Protein AF-N1UKA4-F1 (afdb_monomer_lite)

Secondary structure (DSSP, 8-state):
-EEEEESSSEEEEEEEE--BTTBSS-EEEEEEE---GGGHHHHHHHIIIIIHHHHHHHHHHHHTS-TT-TTTTS-EEEEEEEETTEEEEEEE-

Organism: NCBI:txid1049986

pLDDT: mean 83.79, std 11.85, range [51.78, 95.94]

Sequence (93 aa):
MVLRYSRENVYIQVSFWIPNDWRNYEWFYIKIGMVPSKLLPSARETMRIKVIPELIQWMNKLLSFPLNSPVRKSSQFIQWDFQGTIVKNTITF

Radius of gyration: 14.36 Å; chains: 1; bounding box: 34×19×41 Å

Structure (mmCIF, N/CA/C/O backbone):
data_AF-N1UKA4-F1
#
_entry.id   AF-N1UKA4-F1
#
loop_
_atom_site.group_PDB
_atom_site.id
_atom_site.type_symbol
_atom_site.label_atom_id
_atom_site.label_alt_id
_atom_site.label_comp_id
_atom_site.label_asym_id
_atom_site.label_entity_id
_atom_site.label_seq_id
_atom_site.pdbx_PDB_ins_code
_atom_site.Cartn_x
_atom_site.Cartn_y
_atom_site.Cartn_z
_atom_site.occupancy
_atom_site.B_iso_or_equiv
_atom_site.auth_seq_id
_atom_site.auth_comp_id
_atom_site.auth_asym_id
_atom_site.auth_atom_id
_atom_site.pdbx_PDB_model_num
ATOM 1 N N . MET A 1 1 ? -1.713 9.845 -9.971 1.00 51.78 1 MET A N 1
ATOM 2 C CA . MET A 1 1 ? -2.301 9.098 -8.838 1.00 51.78 1 MET A CA 1
ATOM 3 C C . MET A 1 1 ? -3.815 9.154 -8.968 1.00 51.78 1 MET A C 1
ATOM 5 O O . MET A 1 1 ? -4.335 10.244 -9.156 1.00 51.78 1 MET A O 1
ATOM 9 N N . VAL A 1 2 ? -4.509 8.015 -8.936 1.00 56.53 2 VAL A N 1
ATOM 10 C CA . VAL A 1 2 ? -5.984 7.959 -8.980 1.00 56.53 2 VAL A CA 1
ATOM 11 C C . VAL A 1 2 ? -6.468 7.359 -7.665 1.00 56.53 2 VAL A C 1
ATOM 13 O O . VAL A 1 2 ? -5.961 6.310 -7.272 1.00 56.53 2 VAL A O 1
ATOM 16 N N . LEU A 1 3 ? -7.412 8.033 -7.004 1.00 55.84 3 LEU A N 1
ATOM 17 C CA . LEU A 1 3 ? -8.029 7.604 -5.747 1.00 55.84 3 LEU A CA 1
ATOM 18 C C . LEU A 1 3 ? -9.434 7.062 -6.028 1.00 55.84 3 LEU A C 1
ATOM 20 O O . LEU A 1 3 ? -10.238 7.747 -6.662 1.00 55.84 3 LEU A O 1
ATOM 24 N N . ARG A 1 4 ? -9.745 5.849 -5.556 1.00 58.78 4 ARG A N 1
ATOM 25 C CA . ARG A 1 4 ? -11.115 5.301 -5.577 1.00 58.78 4 ARG A CA 1
ATOM 26 C C . ARG A 1 4 ? -11.540 4.791 -4.203 1.00 58.78 4 ARG A C 1
ATOM 28 O O . ARG A 1 4 ? -10.736 4.189 -3.493 1.00 58.78 4 ARG A O 1
ATOM 35 N N . TYR A 1 5 ? -12.818 4.987 -3.879 1.00 57.34 5 TYR A N 1
ATOM 36 C CA . TYR A 1 5 ? -13.445 4.492 -2.652 1.00 57.34 5 TYR A CA 1
ATOM 37 C C . TYR A 1 5 ? -14.008 3.074 -2.839 1.00 57.34 5 TYR A C 1
ATOM 39 O O . TYR A 1 5 ? -14.668 2.802 -3.842 1.00 57.34 5 TYR A O 1
ATOM 47 N N . SER A 1 6 ? -13.758 2.180 -1.879 1.00 55.41 6 SER A N 1
ATOM 48 C CA . SER A 1 6 ? -14.244 0.790 -1.867 1.00 55.41 6 SER A CA 1
ATOM 49 C C . SER A 1 6 ? -15.310 0.552 -0.796 1.00 55.41 6 SER A C 1
ATOM 51 O O . SER A 1 6 ? -15.193 1.080 0.309 1.00 55.41 6 SER A O 1
ATOM 53 N N . ARG A 1 7 ? -16.312 -0.289 -1.103 1.00 56.53 7 ARG A N 1
ATOM 54 C CA . ARG A 1 7 ? -17.284 -0.829 -0.126 1.00 56.53 7 ARG A CA 1
ATOM 55 C C . ARG A 1 7 ? -16.809 -2.118 0.566 1.00 56.53 7 ARG A C 1
ATOM 57 O O . ARG A 1 7 ? -17.507 -2.632 1.431 1.00 56.53 7 ARG A O 1
ATOM 64 N N . GLU A 1 8 ? -15.665 -2.661 0.162 1.00 62.09 8 GLU A N 1
ATOM 65 C CA . GLU A 1 8 ? -15.067 -3.870 0.748 1.00 62.09 8 GLU A CA 1
ATOM 66 C C . GLU A 1 8 ? -14.313 -3.551 2.055 1.00 62.09 8 GLU A C 1
ATOM 68 O O . GLU A 1 8 ? -13.935 -2.404 2.278 1.00 62.09 8 GLU A O 1
ATOM 73 N N . ASN A 1 9 ? -14.004 -4.570 2.872 1.00 66.06 9 ASN A N 1
ATOM 74 C CA . ASN A 1 9 ? -13.218 -4.461 4.124 1.00 66.06 9 ASN A CA 1
ATOM 75 C C . ASN A 1 9 ? -11.732 -4.069 3.934 1.00 66.06 9 ASN A C 1
ATOM 77 O O . ASN A 1 9 ? -10.930 -4.151 4.868 1.00 66.06 9 ASN A O 1
ATOM 81 N N . VAL A 1 10 ? -11.358 -3.644 2.729 1.00 72.25 10 VAL A N 1
ATOM 82 C CA . VAL A 1 10 ? -10.015 -3.173 2.397 1.00 72.25 10 VAL A CA 1
ATOM 83 C C . VAL A 1 10 ? -9.843 -1.772 2.956 1.00 72.25 10 VAL A C 1
ATOM 85 O O . VAL A 1 10 ? -10.547 -0.860 2.534 1.00 72.25 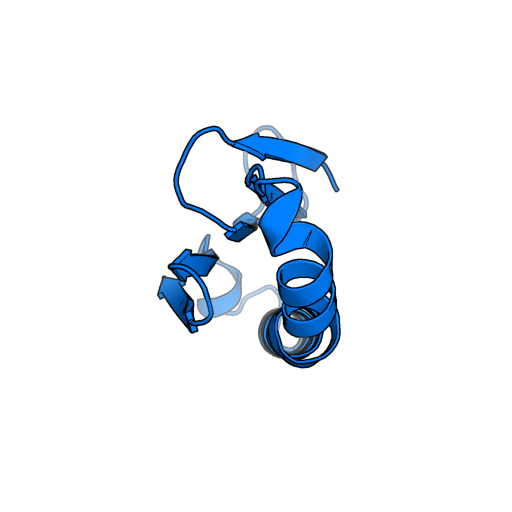10 VAL A O 1
ATOM 88 N N . TYR A 1 11 ? -8.892 -1.577 3.865 1.00 82.06 11 TYR A N 1
ATOM 89 C CA . TYR A 1 11 ? -8.618 -0.268 4.453 1.00 82.06 11 TYR A CA 1
ATOM 90 C C . TYR A 1 11 ? -7.912 0.650 3.457 1.00 82.06 11 TYR A C 1
ATOM 92 O O . TYR A 1 11 ? -8.406 1.724 3.115 1.00 82.06 11 TYR A O 1
ATOM 100 N N . ILE A 1 12 ? -6.764 0.196 2.962 1.00 89.38 12 ILE A N 1
ATOM 101 C CA . ILE A 1 12 ? -5.977 0.829 1.907 1.00 89.38 12 ILE A CA 1
ATOM 102 C C . ILE A 1 12 ? -5.393 -0.295 1.061 1.00 89.38 12 ILE A C 1
ATOM 104 O O . ILE A 1 12 ? -4.876 -1.267 1.595 1.00 89.38 12 ILE A O 1
ATOM 108 N N . GLN A 1 13 ? -5.416 -0.145 -0.254 1.00 91.94 13 GLN A N 1
ATOM 109 C CA . GLN A 1 13 ? -4.667 -0.991 -1.172 1.00 91.94 13 GLN A CA 1
ATOM 110 C C . GLN A 1 13 ? -3.924 -0.099 -2.154 1.00 91.94 13 GLN A C 1
ATOM 112 O O . GLN A 1 13 ? -4.508 0.801 -2.757 1.00 91.94 13 GLN A O 1
ATOM 117 N N . VAL A 1 14 ? -2.634 -0.361 -2.323 1.00 93.69 14 VAL A N 1
ATOM 118 C CA . VAL A 1 14 ? -1.795 0.313 -3.306 1.00 93.69 14 VAL A CA 1
ATOM 119 C C . VAL A 1 14 ? -1.276 -0.721 -4.281 1.00 93.69 14 VAL A C 1
ATOM 121 O O . VAL A 1 14 ? -0.640 -1.695 -3.891 1.00 93.69 14 VAL A O 1
ATOM 124 N N . SER A 1 15 ? -1.563 -0.513 -5.558 1.00 94.25 15 SER A N 1
ATOM 125 C CA . SER A 1 15 ? -1.083 -1.353 -6.648 1.00 94.25 15 SER A CA 1
ATOM 126 C C . SER A 1 15 ? -0.056 -0.598 -7.471 1.00 94.25 15 SER A C 1
ATOM 128 O O . SER A 1 15 ? -0.257 0.572 -7.789 1.00 94.25 15 SER A O 1
ATOM 130 N N . PHE A 1 16 ? 1.023 -1.278 -7.827 1.00 93.62 16 PHE A N 1
ATOM 131 C CA . PHE A 1 16 ? 2.000 -0.832 -8.803 1.00 93.62 16 PHE A CA 1
ATOM 132 C C . PHE A 1 16 ? 1.726 -1.543 -10.120 1.00 93.62 16 PHE A C 1
ATOM 134 O O . PHE A 1 16 ? 1.730 -2.775 -10.170 1.00 93.62 16 PHE A O 1
ATOM 141 N N . TRP A 1 17 ? 1.437 -0.772 -11.163 1.00 91.19 17 TRP A N 1
ATOM 142 C CA . TRP A 1 17 ? 1.161 -1.302 -12.492 1.00 91.19 17 TRP A CA 1
ATOM 143 C C . TRP A 1 17 ? 2.283 -0.917 -13.446 1.00 91.19 17 TRP A C 1
ATOM 145 O O . TRP A 1 17 ? 2.746 0.229 -13.466 1.00 91.19 17 TRP A O 1
ATOM 155 N N . ILE A 1 18 ? 2.691 -1.903 -14.236 1.00 90.88 18 ILE A N 1
ATOM 156 C CA . ILE A 1 18 ? 3.670 -1.745 -15.305 1.00 90.88 18 ILE A CA 1
ATOM 157 C C . ILE A 1 18 ? 3.046 -1.049 -16.523 1.00 90.88 18 ILE A C 1
ATOM 159 O O . ILE A 1 18 ? 1.819 -1.079 -16.680 1.00 90.88 18 ILE A O 1
ATOM 163 N N . PRO A 1 19 ? 3.874 -0.459 -17.404 1.00 90.06 19 PRO A N 1
ATOM 164 C CA . PRO A 1 19 ? 3.405 0.065 -18.676 1.00 90.06 19 PRO A CA 1
ATOM 165 C C . PRO A 1 19 ? 2.589 -0.970 -19.461 1.00 90.06 19 PRO A C 1
ATOM 167 O O . PRO A 1 19 ? 2.948 -2.146 -19.519 1.00 90.06 19 PRO A O 1
ATOM 170 N N . ASN A 1 20 ? 1.506 -0.520 -20.086 1.00 87.69 20 ASN A N 1
ATOM 171 C CA . ASN A 1 20 ? 0.671 -1.308 -20.987 1.00 87.69 20 ASN A CA 1
ATOM 172 C C . ASN A 1 20 ? 0.292 -0.479 -22.224 1.00 87.69 20 ASN A C 1
ATOM 174 O O . ASN A 1 20 ? 0.648 0.696 -22.320 1.00 87.69 20 ASN A O 1
ATOM 178 N N . ASP A 1 21 ? -0.469 -1.066 -23.148 1.00 90.12 21 ASP A N 1
ATOM 179 C CA . ASP A 1 21 ? -0.855 -0.419 -24.413 1.00 90.12 21 ASP A CA 1
ATOM 180 C C . ASP A 1 21 ? -1.575 0.932 -24.226 1.00 90.12 21 ASP A C 1
ATOM 182 O O . ASP A 1 21 ? -1.618 1.754 -25.137 1.00 90.12 21 ASP A O 1
ATOM 186 N N . TRP A 1 22 ? -2.156 1.177 -23.047 1.00 87.69 22 TRP A N 1
ATOM 187 C CA . TRP A 1 22 ? -2.960 2.366 -22.757 1.00 87.69 22 TRP A CA 1
ATOM 188 C C . TRP A 1 22 ? -2.164 3.426 -21.989 1.00 87.69 22 TRP A C 1
ATOM 190 O O . TRP A 1 22 ? -2.535 4.601 -21.982 1.00 87.69 22 TRP A O 1
ATOM 200 N N . ARG A 1 23 ? -1.085 3.029 -21.308 1.00 84.94 23 ARG A N 1
ATOM 201 C CA . ARG A 1 23 ? -0.185 3.916 -20.564 1.00 84.94 23 ARG A CA 1
ATOM 202 C C . ARG A 1 23 ? 1.231 3.371 -20.612 1.00 84.94 23 ARG A C 1
ATOM 204 O O . ARG A 1 23 ? 1.538 2.333 -20.037 1.00 84.94 23 ARG A O 1
ATOM 211 N N . ASN A 1 24 ? 2.116 4.152 -21.209 1.00 90.75 24 ASN A N 1
ATOM 212 C CA . ASN A 1 24 ? 3.520 3.821 -21.432 1.00 90.75 24 ASN A CA 1
ATOM 213 C C . ASN A 1 24 ? 4.456 4.166 -20.253 1.00 90.75 24 ASN A C 1
ATOM 215 O O . ASN A 1 24 ? 5.664 4.279 -20.444 1.00 90.75 24 ASN A O 1
ATOM 219 N N . TYR A 1 25 ? 3.923 4.359 -19.048 1.00 88.56 25 TYR A N 1
ATOM 220 C CA . TYR A 1 25 ? 4.694 4.686 -17.846 1.00 88.56 25 TYR A CA 1
ATOM 221 C C . TYR A 1 25 ? 4.252 3.805 -16.678 1.00 88.56 25 TYR A C 1
ATOM 223 O O . TYR A 1 25 ? 3.204 3.179 -16.748 1.00 88.56 25 TYR A O 1
ATOM 231 N N . GLU A 1 26 ? 5.045 3.731 -15.614 1.00 91.00 26 GLU A N 1
ATOM 232 C CA . GLU A 1 26 ? 4.678 3.026 -14.380 1.00 91.00 26 GLU A CA 1
ATOM 233 C C . GLU A 1 26 ? 3.756 3.897 -13.524 1.00 91.00 26 GLU A C 1
ATOM 235 O O . GLU A 1 26 ? 3.971 5.108 -13.408 1.00 91.00 26 GLU A O 1
ATOM 240 N N . TRP A 1 27 ? 2.755 3.315 -12.862 1.00 90.81 27 TRP A N 1
ATOM 241 C CA . TRP A 1 27 ? 1.932 4.089 -11.931 1.00 90.81 27 TRP A CA 1
ATOM 242 C C . TRP A 1 27 ? 1.528 3.331 -10.683 1.00 90.81 27 TRP A C 1
ATOM 244 O O . TRP A 1 27 ? 1.298 2.124 -10.682 1.00 90.81 27 TRP A O 1
ATOM 254 N N . PHE A 1 28 ? 1.338 4.116 -9.625 1.00 93.19 28 PHE A N 1
ATOM 255 C CA . PHE A 1 28 ? 0.657 3.676 -8.424 1.00 93.19 28 PHE A CA 1
ATOM 256 C C . PHE A 1 28 ? -0.832 4.011 -8.503 1.00 93.19 28 PHE A C 1
ATOM 258 O O . PHE A 1 28 ? -1.239 5.147 -8.787 1.00 93.19 28 PHE A O 1
ATOM 265 N N . TYR A 1 29 ? -1.649 3.004 -8.233 1.00 91.50 29 TYR A N 1
ATOM 266 C CA . TYR A 1 29 ? -3.087 3.110 -8.059 1.00 91.50 29 TYR A CA 1
ATOM 267 C C . TYR A 1 29 ? -3.428 2.888 -6.586 1.00 91.50 29 TYR A C 1
ATOM 269 O O . TYR A 1 29 ? -3.007 1.890 -6.009 1.00 91.50 29 TYR A O 1
ATOM 277 N N . ILE A 1 30 ? -4.172 3.816 -5.978 1.00 91.00 30 ILE A N 1
ATOM 278 C CA . ILE A 1 30 ? -4.497 3.776 -4.549 1.00 91.00 30 ILE A CA 1
ATOM 279 C C . ILE A 1 30 ? -6.014 3.652 -4.384 1.00 91.00 30 ILE A C 1
ATOM 281 O O . ILE A 1 30 ? -6.787 4.504 -4.826 1.00 91.00 30 ILE A O 1
ATOM 285 N N . LYS A 1 31 ? -6.439 2.585 -3.714 1.00 89.25 31 LYS A N 1
ATOM 286 C CA . LYS A 1 31 ? -7.822 2.299 -3.326 1.00 89.25 31 LYS A CA 1
ATOM 287 C C . LYS A 1 31 ? -7.945 2.481 -1.815 1.00 89.25 31 LYS A C 1
ATOM 289 O O . LYS A 1 31 ? -7.129 1.951 -1.068 1.00 89.25 31 LYS A O 1
ATOM 294 N N . ILE A 1 32 ? -8.952 3.227 -1.367 1.00 86.88 32 ILE A N 1
ATOM 295 C CA . ILE A 1 32 ? -9.196 3.507 0.056 1.00 86.88 32 ILE A CA 1
ATOM 296 C C . ILE A 1 32 ? -10.588 2.994 0.430 1.00 86.88 32 ILE A C 1
ATOM 298 O O . ILE A 1 32 ? -11.557 3.213 -0.297 1.00 86.88 32 ILE A O 1
ATOM 302 N N . GLY A 1 33 ? -10.695 2.298 1.555 1.00 85.00 33 GLY A N 1
ATOM 303 C CA . GLY A 1 33 ? -11.959 1.822 2.106 1.00 85.00 33 GLY A CA 1
ATOM 304 C C . GLY A 1 33 ? -12.715 2.875 2.896 1.00 85.00 33 GLY A C 1
ATOM 305 O O . GLY A 1 33 ? -12.155 3.855 3.389 1.00 85.00 33 GLY A O 1
ATOM 306 N N . MET A 1 34 ? -14.013 2.641 3.056 1.00 83.50 34 MET A N 1
ATOM 307 C CA . MET A 1 34 ? -14.822 3.403 4.001 1.00 83.50 34 MET A CA 1
ATOM 308 C C . MET A 1 34 ? -14.525 2.973 5.440 1.00 83.50 34 MET A C 1
ATOM 310 O O . MET A 1 34 ? -14.480 1.787 5.752 1.00 83.50 34 MET A O 1
ATOM 314 N N . VAL A 1 35 ? -14.381 3.954 6.332 1.00 82.12 35 VAL A N 1
ATOM 315 C CA . VAL A 1 35 ? -14.208 3.729 7.772 1.00 82.12 35 VAL A CA 1
ATOM 316 C C . VAL A 1 35 ? -15.437 4.263 8.508 1.00 82.12 35 VAL A C 1
ATOM 318 O O . VAL A 1 35 ? -15.791 5.429 8.307 1.00 82.12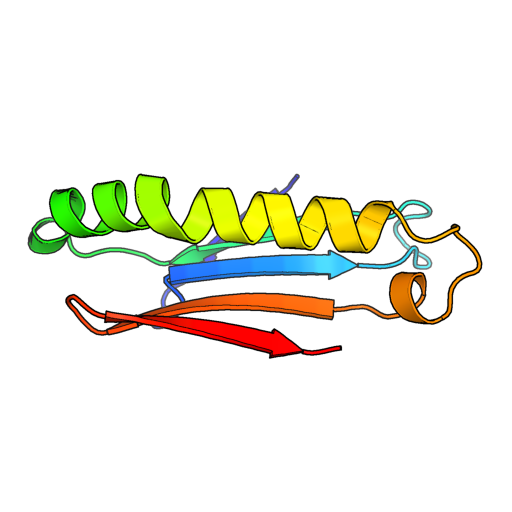 35 VAL A O 1
ATOM 321 N N . PRO A 1 36 ? -16.085 3.472 9.383 1.00 82.88 36 PRO A N 1
ATOM 322 C CA . PRO A 1 36 ? -17.139 3.977 10.256 1.00 82.88 36 PRO A CA 1
ATOM 323 C C . PRO A 1 36 ? -16.645 5.163 11.092 1.00 82.88 36 PRO A C 1
ATOM 325 O O . PRO A 1 36 ? -15.565 5.102 11.678 1.00 82.88 36 PRO A O 1
ATOM 328 N N . SER A 1 37 ? -17.450 6.221 11.220 1.00 86.19 37 SER A N 1
ATOM 329 C CA . SER A 1 37 ? -17.065 7.452 11.935 1.00 86.19 37 SER A CA 1
ATOM 330 C C . SER A 1 37 ? -16.582 7.201 13.369 1.00 86.19 37 SER A C 1
ATOM 332 O O . SER A 1 37 ? -15.639 7.846 13.821 1.00 86.19 37 SER A O 1
ATOM 334 N N . LYS A 1 38 ? -17.160 6.203 14.053 1.00 86.50 38 LYS A N 1
ATOM 335 C CA . LYS A 1 38 ? -16.765 5.771 15.406 1.00 86.50 38 LYS A CA 1
ATOM 336 C C . LYS A 1 38 ? -15.307 5.301 15.502 1.00 86.50 38 LYS A C 1
ATOM 338 O O . LYS A 1 38 ? -14.719 5.383 16.571 1.00 86.50 38 LYS A O 1
ATOM 343 N N . LEU A 1 39 ? -14.732 4.808 14.404 1.00 84.00 39 LEU A N 1
ATOM 344 C CA . LEU A 1 39 ? -13.369 4.271 14.339 1.00 84.00 39 LEU A CA 1
ATOM 345 C C . LEU A 1 39 ? -12.382 5.257 13.697 1.00 84.00 39 LEU A C 1
ATOM 347 O O . LEU A 1 39 ? -11.198 4.952 13.593 1.00 84.00 39 LEU A O 1
ATOM 351 N N . LEU A 1 40 ? -12.843 6.445 13.286 1.00 85.56 40 LEU A N 1
ATOM 352 C CA . LEU A 1 40 ? -12.036 7.435 12.571 1.00 85.56 40 LEU A CA 1
ATOM 353 C C . LEU A 1 40 ? -10.771 7.870 13.338 1.00 85.56 40 LEU A C 1
ATOM 355 O O . LEU A 1 40 ? -9.717 7.930 12.702 1.00 85.56 40 LEU A O 1
ATOM 359 N N . PRO A 1 41 ? -10.805 8.138 14.663 1.00 89.50 41 PRO A N 1
ATOM 360 C CA . PRO A 1 41 ? -9.594 8.499 15.400 1.00 89.50 41 PRO A CA 1
ATOM 361 C C . PRO A 1 41 ? -8.549 7.376 15.380 1.00 89.50 41 PRO A C 1
ATOM 363 O O . PRO A 1 41 ? -7.394 7.616 15.036 1.00 89.50 41 PRO A O 1
ATOM 366 N N . SER A 1 42 ? -8.970 6.139 15.663 1.00 86.06 42 SER A N 1
ATOM 367 C CA . SER A 1 42 ? -8.092 4.965 15.655 1.00 86.06 42 SER A CA 1
ATOM 368 C C . SER A 1 42 ? -7.534 4.689 14.262 1.00 86.06 42 SER A C 1
ATOM 370 O O . SER A 1 42 ? -6.335 4.493 14.113 1.00 86.06 42 SER A O 1
ATOM 372 N N . ALA A 1 43 ? -8.379 4.750 13.232 1.00 85.88 43 ALA A N 1
ATOM 373 C CA . ALA A 1 43 ? -7.974 4.561 11.847 1.00 85.88 43 ALA A CA 1
ATOM 374 C C . ALA A 1 43 ? -6.920 5.596 11.421 1.00 85.88 43 ALA A C 1
ATOM 376 O O . ALA A 1 43 ? -5.887 5.223 10.859 1.00 85.88 43 ALA A O 1
ATOM 377 N N . ARG A 1 44 ? -7.129 6.883 11.738 1.00 89.12 44 ARG A N 1
ATOM 378 C CA . ARG A 1 44 ? -6.153 7.950 11.459 1.00 89.12 44 ARG A CA 1
ATOM 379 C C . ARG A 1 44 ? -4.817 7.687 12.136 1.00 89.12 44 ARG A C 1
ATOM 381 O O . ARG A 1 44 ? -3.783 7.806 11.481 1.00 89.12 44 ARG A O 1
ATOM 388 N N . GLU A 1 45 ? -4.835 7.294 13.405 1.00 91.44 45 GLU A N 1
ATOM 389 C CA . GLU A 1 45 ? -3.598 6.998 14.119 1.00 91.44 45 GLU A CA 1
ATOM 390 C C . GLU A 1 45 ? -2.888 5.785 13.515 1.00 91.44 45 GLU A C 1
ATOM 392 O O . GLU A 1 45 ? -1.702 5.867 13.207 1.00 91.44 45 GLU A O 1
ATOM 397 N N . THR A 1 46 ? -3.610 4.703 13.210 1.00 89.19 46 THR A N 1
ATOM 398 C CA . THR A 1 46 ? -3.034 3.541 12.519 1.00 89.19 46 THR A CA 1
ATOM 399 C C . THR A 1 46 ? -2.473 3.899 11.143 1.00 89.19 46 THR A C 1
ATOM 401 O O . THR A 1 46 ? -1.421 3.394 10.749 1.00 89.19 46 THR A O 1
ATOM 404 N N . MET A 1 47 ? -3.136 4.794 10.408 1.00 89.94 47 MET A N 1
ATOM 405 C CA . MET A 1 47 ? -2.638 5.272 9.122 1.00 89.94 47 MET A CA 1
ATOM 406 C C . MET A 1 47 ? -1.299 5.995 9.284 1.00 89.94 47 MET A C 1
ATOM 408 O O . MET A 1 47 ? -0.366 5.731 8.528 1.00 89.94 47 MET A O 1
ATOM 412 N N . ARG A 1 48 ? -1.199 6.858 10.301 1.00 93.38 48 ARG A N 1
ATOM 413 C CA . ARG A 1 48 ? -0.007 7.652 10.608 1.00 93.38 48 ARG A CA 1
ATOM 414 C C . ARG A 1 48 ? 1.172 6.793 11.059 1.00 93.38 48 ARG A C 1
ATOM 416 O O . ARG A 1 48 ? 2.273 6.985 10.558 1.00 93.38 48 ARG A O 1
ATOM 423 N N . ILE A 1 49 ? 0.953 5.869 11.994 1.00 93.88 49 ILE A N 1
ATOM 424 C CA . ILE A 1 49 ? 2.047 5.123 12.639 1.00 93.88 49 ILE A CA 1
ATOM 425 C C . ILE A 1 49 ? 2.454 3.854 11.889 1.00 93.88 49 ILE A C 1
ATOM 427 O O . ILE A 1 49 ? 3.561 3.369 12.095 1.00 93.88 49 ILE A O 1
ATOM 431 N N . LYS A 1 50 ? 1.567 3.297 11.052 1.00 90.12 50 LYS A N 1
ATOM 432 C CA . LYS A 1 50 ? 1.782 1.994 10.409 1.00 90.12 50 LYS A CA 1
ATOM 433 C C . LYS A 1 50 ? 1.656 2.053 8.893 1.00 90.12 50 LYS A C 1
ATOM 435 O O . LYS A 1 50 ? 2.625 1.778 8.195 1.00 90.12 50 LYS A O 1
ATOM 440 N N . VAL A 1 51 ? 0.487 2.439 8.376 1.00 91.12 51 VAL A N 1
ATOM 441 C CA . VAL A 1 51 ? 0.201 2.302 6.936 1.00 91.12 51 VAL A CA 1
ATOM 442 C C . VAL A 1 51 ? 1.103 3.189 6.082 1.00 91.12 51 VAL A C 1
ATOM 444 O O . VAL A 1 51 ? 1.708 2.701 5.134 1.00 91.12 51 VAL A O 1
ATOM 447 N N . ILE A 1 52 ? 1.225 4.478 6.413 1.00 92.75 52 ILE A N 1
ATOM 448 C CA . ILE A 1 52 ? 2.066 5.411 5.649 1.00 92.75 52 ILE A CA 1
ATOM 449 C C . ILE A 1 52 ? 3.551 4.999 5.709 1.00 92.75 52 ILE A C 1
ATOM 451 O O . ILE A 1 52 ? 4.161 4.905 4.644 1.00 92.75 52 ILE A O 1
ATOM 455 N N . PRO A 1 53 ? 4.141 4.704 6.887 1.00 95.50 53 PRO A N 1
ATOM 456 C CA . PRO A 1 53 ? 5.520 4.220 6.961 1.00 95.50 53 PRO A CA 1
ATOM 457 C C . PRO A 1 53 ? 5.780 2.947 6.146 1.00 95.50 53 PRO A C 1
ATOM 459 O O . PRO A 1 53 ? 6.726 2.912 5.358 1.00 95.50 53 PRO A O 1
ATOM 462 N N . GLU A 1 54 ? 4.930 1.925 6.282 1.00 95.06 54 GLU A N 1
ATOM 463 C CA . GLU A 1 54 ? 5.075 0.667 5.537 1.00 95.06 54 GLU A CA 1
ATOM 464 C C . GLU A 1 54 ? 4.917 0.881 4.024 1.00 95.06 54 GLU A C 1
ATOM 466 O O . GLU A 1 54 ? 5.666 0.304 3.234 1.00 95.06 54 GLU A O 1
ATOM 471 N N . LEU A 1 55 ? 3.986 1.748 3.609 1.00 94.06 55 LEU A N 1
ATOM 472 C CA . LEU A 1 55 ? 3.801 2.106 2.205 1.00 94.06 55 LEU A CA 1
ATOM 473 C C . LEU A 1 55 ? 5.054 2.765 1.625 1.00 94.06 55 LEU A C 1
ATOM 475 O O . LEU A 1 55 ? 5.520 2.356 0.564 1.00 94.06 55 LEU A O 1
ATOM 479 N N . ILE A 1 56 ? 5.611 3.761 2.319 1.00 94.75 56 ILE A N 1
ATOM 480 C CA . ILE A 1 56 ? 6.834 4.451 1.887 1.00 94.75 56 ILE A CA 1
ATOM 481 C C . ILE A 1 56 ? 7.984 3.449 1.776 1.00 94.75 56 ILE A C 1
ATOM 483 O O . ILE A 1 56 ? 8.712 3.455 0.784 1.00 94.75 56 ILE A O 1
ATOM 487 N N . GLN A 1 57 ? 8.129 2.552 2.753 1.00 95.94 57 GLN A N 1
ATOM 488 C CA . GLN A 1 57 ? 9.160 1.518 2.726 1.00 95.94 57 GLN A CA 1
ATOM 489 C C . GLN A 1 57 ? 8.999 0.581 1.520 1.00 95.94 57 GLN A C 1
ATOM 491 O O . GLN A 1 57 ? 9.980 0.294 0.830 1.00 95.94 57 GLN A O 1
ATOM 496 N N . TRP A 1 58 ? 7.776 0.127 1.242 1.00 94.75 58 TRP A N 1
ATOM 497 C CA . TRP A 1 58 ? 7.484 -0.727 0.093 1.00 94.75 58 TRP A CA 1
ATOM 498 C C . TRP A 1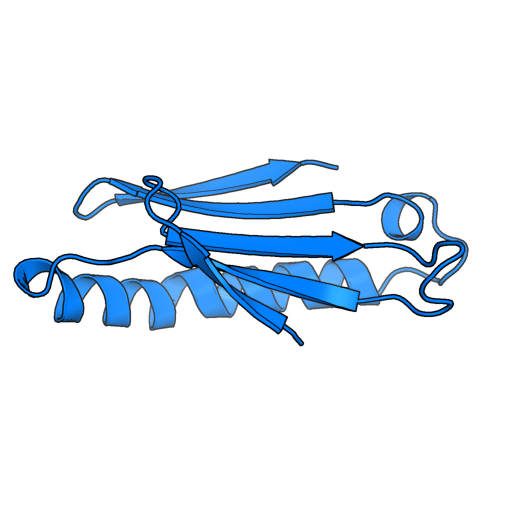 58 ? 7.754 -0.010 -1.236 1.00 94.75 58 TRP A C 1
ATOM 500 O O . TRP A 1 58 ? 8.448 -0.560 -2.091 1.00 94.75 58 TRP A O 1
ATOM 510 N N . MET A 1 59 ? 7.300 1.238 -1.386 1.00 93.62 59 MET A N 1
ATOM 511 C CA . MET A 1 59 ? 7.546 2.046 -2.586 1.00 93.62 59 MET A CA 1
ATOM 512 C C . MET A 1 59 ? 9.041 2.290 -2.809 1.00 93.62 59 MET A C 1
ATOM 514 O O . MET A 1 59 ? 9.527 2.096 -3.919 1.00 93.62 59 MET A O 1
ATOM 518 N N . ASN A 1 60 ? 9.789 2.652 -1.764 1.00 94.81 60 ASN A N 1
ATOM 519 C CA . ASN A 1 60 ? 11.233 2.873 -1.860 1.00 94.81 60 ASN A CA 1
ATOM 520 C C . ASN A 1 60 ? 11.975 1.598 -2.268 1.00 94.81 60 ASN A C 1
ATOM 522 O O . ASN A 1 60 ? 12.861 1.649 -3.118 1.00 94.81 60 ASN A O 1
ATOM 526 N N . LYS A 1 61 ? 11.593 0.445 -1.703 1.00 92.81 61 LYS A N 1
ATOM 527 C CA . LYS A 1 61 ? 12.164 -0.852 -2.083 1.00 92.81 61 LYS A CA 1
ATOM 528 C C . LYS A 1 61 ? 11.842 -1.209 -3.532 1.00 92.81 61 LYS A C 1
ATOM 530 O O . LYS A 1 61 ? 12.690 -1.754 -4.222 1.00 92.81 61 LYS A O 1
ATOM 535 N N . LEU A 1 62 ? 10.626 -0.934 -3.994 1.00 92.06 62 LEU A N 1
ATOM 536 C CA . LEU A 1 62 ? 10.226 -1.240 -5.362 1.00 92.06 62 LEU A CA 1
ATOM 537 C C . LEU A 1 62 ? 10.951 -0.351 -6.381 1.00 92.06 62 LEU A C 1
ATOM 539 O O . LEU A 1 62 ? 11.449 -0.833 -7.397 1.00 92.06 62 LEU A O 1
ATOM 543 N N . LEU A 1 63 ? 11.042 0.946 -6.088 1.00 90.94 63 LEU A N 1
ATOM 544 C CA . LEU A 1 63 ? 11.655 1.939 -6.968 1.00 90.94 63 LEU A CA 1
ATOM 545 C C . LEU A 1 63 ? 13.189 1.912 -6.950 1.00 90.94 63 LEU A C 1
ATOM 547 O O . LEU A 1 63 ? 13.798 2.467 -7.864 1.00 90.94 63 LEU A O 1
ATOM 551 N N . SER A 1 64 ? 13.817 1.254 -5.967 1.00 94.06 64 SER A N 1
ATOM 552 C CA . SER A 1 64 ? 15.271 1.053 -5.951 1.00 94.06 64 SER A CA 1
ATOM 553 C C . SER A 1 64 ? 15.751 0.035 -6.990 1.00 94.06 64 SER A C 1
ATOM 555 O O . SER A 1 64 ? 16.932 0.029 -7.338 1.00 94.06 64 SER A O 1
ATOM 557 N N . PHE A 1 65 ? 14.859 -0.813 -7.515 1.00 91.81 65 PHE A N 1
ATOM 558 C CA . PHE A 1 65 ? 15.211 -1.749 -8.575 1.00 91.81 65 PHE A CA 1
ATOM 559 C C . PHE A 1 65 ? 15.379 -1.037 -9.928 1.00 91.81 65 PHE A C 1
ATOM 561 O O . PHE A 1 65 ? 14.575 -0.163 -10.273 1.00 91.81 65 PHE A O 1
ATOM 568 N N . PRO A 1 66 ? 16.353 -1.462 -10.755 1.00 90.06 66 PRO A N 1
ATOM 569 C CA . PRO A 1 66 ? 16.457 -1.024 -12.143 1.00 90.06 66 PRO A CA 1
ATOM 570 C C . PRO A 1 66 ? 15.172 -1.299 -12.940 1.00 90.06 66 PRO A C 1
ATOM 572 O O . PRO A 1 66 ? 14.472 -2.277 -12.680 1.00 90.06 66 PRO A O 1
ATOM 575 N N . LEU A 1 67 ? 14.897 -0.490 -13.968 1.00 86.44 67 LEU A N 1
ATOM 576 C CA . LEU A 1 67 ? 13.713 -0.640 -14.837 1.00 86.44 67 LEU A CA 1
ATOM 577 C C . LEU A 1 67 ? 13.633 -2.009 -15.538 1.00 86.44 67 LEU A C 1
ATOM 579 O O . LEU A 1 67 ? 12.555 -2.484 -15.882 1.00 86.44 67 LEU A O 1
ATOM 583 N N . ASN A 1 68 ? 14.773 -2.663 -15.763 1.00 87.06 68 ASN A N 1
ATOM 584 C CA . ASN A 1 68 ? 14.830 -3.989 -16.373 1.00 87.06 68 ASN A CA 1
ATOM 585 C C . ASN A 1 68 ? 14.688 -5.146 -15.365 1.00 87.06 68 ASN A C 1
ATOM 587 O O . ASN A 1 68 ? 14.650 -6.297 -15.801 1.00 87.06 68 ASN A O 1
ATOM 591 N N . SER A 1 69 ? 14.592 -4.859 -14.062 1.00 88.50 69 SER A N 1
ATOM 592 C CA . SER A 1 69 ? 14.454 -5.867 -13.010 1.00 88.50 69 SER A CA 1
ATOM 593 C C . SER A 1 69 ? 13.157 -6.667 -13.171 1.00 88.50 69 SER A C 1
ATOM 595 O O . SER A 1 69 ? 12.093 -6.059 -13.313 1.00 88.50 69 SER A O 1
ATOM 597 N N . PRO A 1 70 ? 13.198 -8.008 -13.064 1.00 86.06 70 PRO A N 1
ATOM 598 C CA . PRO A 1 70 ? 11.995 -8.837 -13.042 1.00 86.06 70 PRO A CA 1
ATOM 599 C C . PRO A 1 70 ? 11.000 -8.397 -11.965 1.00 86.06 70 PRO A C 1
ATOM 601 O O . PRO A 1 70 ? 9.806 -8.349 -12.223 1.00 86.06 70 PRO A O 1
ATOM 604 N N . VAL A 1 71 ? 11.498 -7.980 -10.794 1.00 85.69 71 VAL A N 1
ATOM 605 C CA . VAL A 1 71 ? 10.656 -7.501 -9.686 1.00 85.69 71 VAL A CA 1
ATOM 606 C C . VAL A 1 71 ? 9.861 -6.266 -10.100 1.00 85.69 71 VAL A C 1
ATOM 608 O O . VAL A 1 71 ? 8.690 -6.164 -9.775 1.00 85.69 71 VAL A O 1
ATOM 611 N N . ARG A 1 72 ? 10.466 -5.338 -10.848 1.00 87.06 72 ARG A N 1
ATOM 612 C CA . ARG A 1 72 ? 9.810 -4.099 -11.298 1.00 87.06 72 ARG A CA 1
ATOM 613 C C . ARG A 1 72 ? 8.956 -4.303 -12.555 1.00 87.06 72 ARG A C 1
ATOM 615 O O . ARG A 1 72 ? 8.111 -3.475 -12.865 1.00 87.06 72 ARG A O 1
ATOM 622 N N . LYS A 1 73 ? 9.137 -5.423 -13.256 1.00 85.88 73 LYS A N 1
ATOM 623 C CA . LYS A 1 73 ? 8.345 -5.820 -14.429 1.00 85.88 73 LYS A CA 1
ATOM 624 C C . LYS A 1 73 ? 7.093 -6.632 -14.091 1.00 85.88 73 LYS A C 1
ATOM 626 O O . LYS A 1 73 ? 6.382 -7.026 -15.011 1.00 85.88 73 LYS A O 1
ATOM 631 N N . SER A 1 74 ? 6.798 -6.831 -12.810 1.00 86.50 74 SER A N 1
ATOM 632 C CA . SER A 1 74 ? 5.569 -7.477 -12.354 1.00 86.50 74 SER A CA 1
ATOM 633 C C . SER A 1 74 ? 4.630 -6.472 -11.700 1.00 86.50 74 SER A C 1
ATOM 635 O O . SER A 1 74 ? 5.039 -5.659 -10.862 1.00 86.50 74 SER A O 1
ATOM 637 N N . SER A 1 75 ? 3.353 -6.549 -12.078 1.00 87.25 75 SER A N 1
ATOM 638 C CA . SER A 1 75 ? 2.279 -5.849 -11.377 1.00 87.25 75 SER A CA 1
ATOM 639 C C . SER A 1 75 ? 2.095 -6.465 -9.999 1.00 87.25 75 SER A C 1
ATOM 641 O O . SER A 1 75 ? 1.883 -7.664 -9.881 1.00 87.25 75 SER A O 1
ATOM 643 N N . GLN A 1 76 ? 2.127 -5.632 -8.970 1.00 93.31 76 GLN A N 1
ATOM 644 C CA . GLN A 1 76 ? 2.129 -6.080 -7.579 1.00 93.31 76 GLN A CA 1
ATOM 645 C C . GLN A 1 76 ? 1.337 -5.118 -6.708 1.00 93.31 76 GLN A C 1
ATOM 647 O O . GLN A 1 76 ? 1.070 -3.976 -7.095 1.00 93.31 76 GLN A O 1
ATOM 652 N N . PHE A 1 77 ? 0.933 -5.566 -5.524 1.00 93.06 77 PHE A N 1
ATOM 653 C CA . PHE A 1 77 ? 0.194 -4.716 -4.602 1.00 93.06 77 PHE 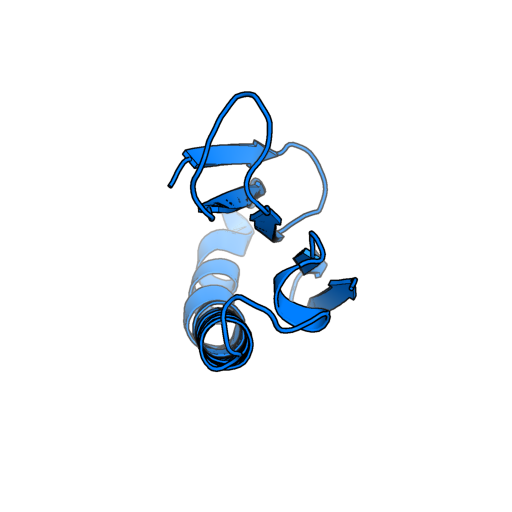A CA 1
ATOM 654 C C . PHE A 1 77 ? 0.537 -4.993 -3.145 1.00 93.06 77 PHE A C 1
ATOM 656 O O . PHE A 1 77 ? 0.906 -6.104 -2.764 1.00 93.06 77 PHE A O 1
ATOM 663 N N . ILE A 1 78 ? 0.353 -3.954 -2.336 1.00 93.50 78 ILE A N 1
ATOM 664 C CA . ILE A 1 78 ? 0.300 -4.027 -0.884 1.00 93.50 78 ILE A CA 1
ATOM 665 C C . ILE A 1 78 ? -1.096 -3.604 -0.430 1.00 93.50 78 ILE A C 1
ATOM 667 O O . ILE A 1 78 ? -1.654 -2.614 -0.910 1.00 93.50 78 ILE A O 1
ATOM 671 N N . GLN A 1 79 ? -1.688 -4.383 0.464 1.00 91.88 79 GLN A N 1
ATOM 672 C CA . GLN A 1 79 ? -3.019 -4.137 1.005 1.00 91.88 79 GLN A CA 1
ATOM 673 C C . GLN A 1 79 ? -2.970 -4.144 2.521 1.00 91.88 79 GLN A C 1
ATOM 675 O O . GLN A 1 79 ? -2.268 -4.966 3.098 1.00 91.88 79 GLN A O 1
ATOM 680 N N . TRP A 1 80 ? -3.749 -3.263 3.137 1.00 89.88 80 TRP A N 1
ATOM 681 C CA . TRP A 1 80 ? -4.069 -3.253 4.552 1.00 89.88 80 TRP A CA 1
ATOM 682 C C . TRP A 1 80 ? -5.565 -3.478 4.726 1.00 89.88 80 TRP A C 1
ATOM 684 O O . TRP A 1 80 ? -6.368 -2.769 4.118 1.00 89.88 80 TRP A O 1
ATOM 694 N N . ASP A 1 81 ? -5.931 -4.409 5.598 1.00 84.56 81 ASP A N 1
ATOM 695 C CA . ASP A 1 81 ? -7.320 -4.665 5.982 1.00 84.56 81 ASP A CA 1
ATOM 696 C C . ASP A 1 81 ? -7.587 -4.123 7.383 1.00 84.56 81 ASP A C 1
ATOM 698 O O . ASP A 1 81 ? -6.730 -4.220 8.265 1.00 84.56 81 ASP A O 1
ATOM 702 N N . PHE A 1 82 ? -8.778 -3.560 7.597 1.00 72.38 82 PHE A N 1
ATOM 703 C CA . PHE A 1 82 ? -9.174 -3.010 8.893 1.00 72.38 82 PHE A CA 1
ATOM 704 C C . PHE A 1 82 ? -10.136 -3.972 9.594 1.00 72.38 82 PHE A C 1
ATOM 706 O O . PHE A 1 82 ? -11.321 -4.025 9.272 1.00 72.38 82 PHE A O 1
ATOM 713 N N . GLN A 1 83 ? -9.637 -4.734 10.569 1.00 67.69 83 GLN A N 1
ATOM 714 C CA . GLN A 1 83 ? -10.459 -5.572 11.448 1.00 67.69 83 GLN A CA 1
ATOM 715 C C . GLN A 1 83 ? -10.497 -4.943 12.847 1.00 67.69 83 GLN A C 1
ATOM 717 O O . GLN A 1 83 ? -9.784 -5.362 13.758 1.00 67.69 83 GLN A O 1
ATOM 722 N N . GLY A 1 84 ? -11.299 -3.889 13.021 1.00 64.56 84 GLY A N 1
ATOM 723 C CA . GLY A 1 84 ? -11.385 -3.175 14.300 1.00 64.56 84 GLY A CA 1
ATOM 724 C C . GLY A 1 84 ? -10.067 -2.478 14.658 1.00 64.56 84 GLY A C 1
ATOM 725 O O . GLY A 1 84 ? -9.635 -1.587 13.940 1.00 64.56 84 GLY A O 1
ATOM 726 N N . THR A 1 85 ? -9.417 -2.856 15.762 1.00 55.00 85 THR A N 1
ATOM 727 C CA . THR A 1 85 ? -8.115 -2.294 16.188 1.00 55.00 85 THR A CA 1
ATOM 728 C C . THR A 1 85 ? -6.905 -2.910 15.483 1.00 55.00 85 THR A C 1
ATOM 730 O O . THR A 1 85 ? -5.787 -2.429 15.663 1.00 55.00 85 THR A O 1
ATOM 733 N N . ILE A 1 86 ? -7.093 -3.967 14.689 1.00 60.03 86 ILE A N 1
ATOM 734 C CA . ILE A 1 86 ? -5.993 -4.719 14.084 1.00 60.03 86 ILE A CA 1
ATOM 735 C C . ILE A 1 86 ? -5.937 -4.430 12.586 1.00 60.03 86 ILE A C 1
ATOM 737 O O . ILE A 1 86 ? -6.910 -4.635 11.860 1.00 60.03 86 ILE A O 1
ATOM 741 N N . VAL A 1 87 ? -4.757 -4.009 12.126 1.00 64.62 87 VAL A N 1
ATOM 742 C CA . VAL A 1 87 ? -4.445 -3.864 10.703 1.00 64.62 87 VAL A CA 1
ATOM 743 C C . VAL A 1 87 ? -3.451 -4.936 10.275 1.00 64.62 87 VAL A C 1
ATOM 745 O O . VAL A 1 87 ? -2.322 -4.976 10.779 1.00 64.62 87 VAL A O 1
ATOM 748 N N . LYS A 1 88 ? -3.870 -5.790 9.336 1.00 71.12 88 LYS A N 1
ATOM 749 C CA . LYS A 1 88 ? -3.035 -6.813 8.686 1.00 71.12 88 LYS A CA 1
ATOM 750 C C . LYS A 1 88 ? -2.633 -6.324 7.305 1.00 71.12 88 LYS A C 1
ATOM 752 O O . LYS A 1 88 ? -3.461 -5.703 6.645 1.00 71.12 88 LYS A O 1
ATOM 757 N N . ASN A 1 89 ? -1.395 -6.597 6.893 1.00 73.69 89 ASN A N 1
ATOM 758 C CA . ASN A 1 89 ? -0.945 -6.318 5.538 1.00 73.69 89 ASN A CA 1
ATOM 759 C C . ASN A 1 89 ? -0.739 -7.606 4.732 1.00 73.69 89 ASN A C 1
ATOM 761 O O . ASN A 1 89 ? -0.492 -8.679 5.279 1.00 73.69 89 ASN A O 1
ATOM 765 N N . THR A 1 90 ? -0.891 -7.514 3.417 1.00 78.44 90 THR A N 1
ATOM 766 C CA . THR A 1 90 ? -0.592 -8.598 2.475 1.00 78.44 90 THR A CA 1
ATOM 767 C C . THR A 1 90 ? 0.117 -8.002 1.274 1.00 78.44 90 THR A C 1
ATOM 769 O O . THR A 1 90 ? -0.325 -6.988 0.733 1.00 78.44 90 THR A O 1
ATOM 772 N N . ILE A 1 91 ? 1.233 -8.619 0.886 1.00 76.06 91 ILE A N 1
ATOM 773 C CA . ILE A 1 91 ? 2.007 -8.253 -0.299 1.00 76.06 91 ILE A CA 1
ATOM 774 C C . ILE A 1 91 ? 1.883 -9.407 -1.282 1.00 76.06 91 ILE A C 1
ATOM 776 O O . ILE A 1 91 ? 2.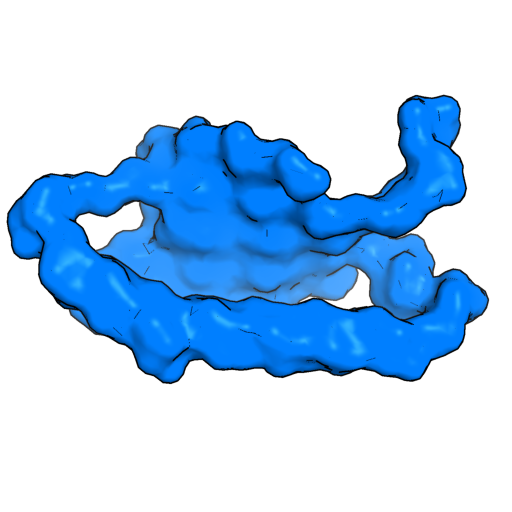172 -10.549 -0.926 1.00 76.06 91 ILE A O 1
ATOM 780 N N . THR A 1 92 ? 1.462 -9.096 -2.503 1.00 74.12 92 THR A 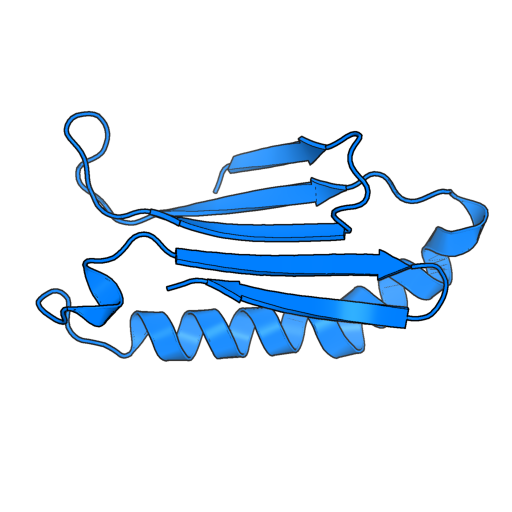N 1
ATOM 781 C CA . THR A 1 92 ? 1.412 -10.062 -3.605 1.00 74.12 92 THR A CA 1
ATOM 782 C C . THR A 1 92 ? 2.327 -9.573 -4.718 1.00 74.12 92 THR A C 1
ATOM 784 O O . THR A 1 92 ? 2.270 -8.389 -5.064 1.00 74.12 92 THR A O 1
ATOM 787 N N . PHE A 1 93 ? 3.171 -10.479 -5.219 1.00 66.88 93 PHE A N 1
ATOM 788 C CA . PHE A 1 93 ? 4.177 -10.249 -6.260 1.00 66.88 93 PHE A CA 1
ATOM 789 C C . PHE A 1 93 ? 3.685 -10.678 -7.639 1.00 66.88 93 PHE A C 1
ATOM 791 O O . PHE A 1 93 ? 2.884 -11.640 -7.690 1.00 66.88 93 PHE A O 1
#

Foldseek 3Di:
DDEEEDQDQWAKKWKWDADDPVGNHIDIDIYHYDDDPVCVVLSVVCCVPPVVVVVVVVVVVQVVDDCPDPSVVDIWMKTWGDDDNDIDIDIDD